Protein AF-A0A0P9GEM5-F1 (afdb_monomer_lite)

Foldseek 3Di:
DQCPVVVVLCVVCLVVCCVVQPCKKFWDDPSDTQAIGNDQVVRVVSSCVPDPDTDIDGRYPDDDPVRVVVVVVPDPDDPVVVVVVVVVVVVVPD

Radius of gyration: 15.24 Å; chains: 1; bounding box: 37×32×34 Å

pLDDT: mean 79.82, std 16.14, range [43.78, 97.06]

Secondary structure (DSSP, 8-state):
-TTHHHHHHHHHTHHHHHHHHTTSEEEE-SSSEEEEES-HHHHHHHHHHHSSSPEEEE------HHHHHHHHHSS---HHHHHHHHHHHHTT--

Structure (mmCIF, N/CA/C/O backbone):
data_AF-A0A0P9GEM5-F1
#
_entry.id   AF-A0A0P9GEM5-F1
#
loop_
_atom_site.group_PDB
_atom_site.id
_atom_site.type_symbol
_atom_site.label_atom_id
_atom_site.label_alt_id
_atom_site.label_comp_id
_atom_site.label_asym_id
_atom_site.label_entity_id
_atom_site.label_seq_id
_atom_site.pdbx_PDB_ins_code
_atom_site.Cartn_x
_atom_site.Cartn_y
_atom_site.Cartn_z
_atom_site.occupancy
_atom_site.B_iso_or_equiv
_atom_site.auth_seq_id
_atom_site.auth_comp_id
_atom_site.auth_asym_id
_atom_site.auth_atom_id
_atom_site.pdbx_PDB_model_num
ATOM 1 N N . MET A 1 1 ? 8.158 10.560 9.934 1.00 54.88 1 MET A N 1
ATOM 2 C CA . MET A 1 1 ? 8.772 9.226 10.136 1.00 54.88 1 MET A CA 1
ATOM 3 C C . MET A 1 1 ? 7.719 8.109 10.266 1.00 54.88 1 MET A C 1
ATOM 5 O O . MET A 1 1 ? 8.073 6.960 10.061 1.00 54.88 1 MET A O 1
ATOM 9 N N . GLU A 1 2 ? 6.434 8.429 10.498 1.00 60.09 2 GLU A N 1
ATOM 10 C CA . GLU A 1 2 ? 5.320 7.490 10.788 1.00 60.09 2 GLU A CA 1
ATOM 11 C C . GLU A 1 2 ? 4.869 6.521 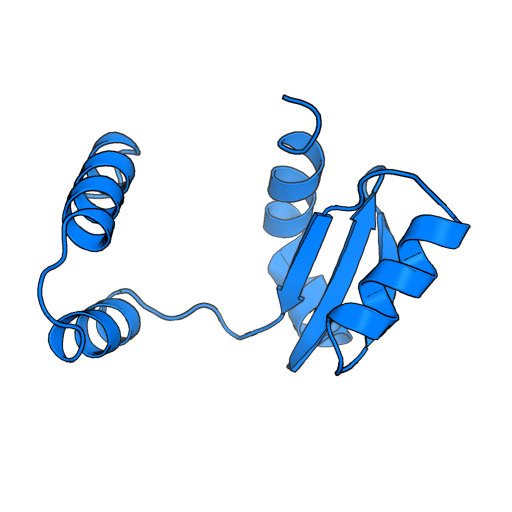9.671 1.00 60.09 2 GLU A C 1
ATOM 13 O O . GLU A 1 2 ? 3.929 5.769 9.900 1.00 60.09 2 GLU A O 1
ATOM 18 N N . ASN A 1 3 ? 5.501 6.534 8.491 1.00 73.75 3 ASN A N 1
ATOM 19 C CA . ASN A 1 3 ? 5.152 5.645 7.368 1.00 73.75 3 ASN A CA 1
ATOM 20 C C . ASN A 1 3 ? 6.334 4.785 6.878 1.00 73.75 3 ASN A C 1
ATOM 22 O O . ASN A 1 3 ? 6.174 3.958 5.983 1.00 73.75 3 ASN A O 1
ATOM 26 N N . LEU A 1 4 ? 7.549 5.009 7.402 1.00 81.81 4 LEU A N 1
ATOM 27 C CA . LEU A 1 4 ? 8.757 4.333 6.908 1.00 81.81 4 LEU A CA 1
ATOM 28 C C . LEU A 1 4 ? 8.729 2.828 7.214 1.00 81.81 4 LEU A C 1
ATOM 30 O O . LEU A 1 4 ? 9.246 2.028 6.436 1.00 81.81 4 LEU A O 1
ATOM 34 N N . GLU A 1 5 ? 8.131 2.442 8.339 1.00 86.44 5 GLU A N 1
ATOM 35 C CA . GLU A 1 5 ? 8.005 1.040 8.735 1.00 86.44 5 GLU A CA 1
ATOM 36 C C . GLU A 1 5 ? 7.026 0.285 7.835 1.00 86.44 5 GLU A C 1
ATOM 38 O O . GLU A 1 5 ? 7.307 -0.847 7.441 1.00 86.44 5 GLU A O 1
ATOM 43 N N . GLU A 1 6 ? 5.919 0.918 7.444 1.00 87.94 6 GLU A N 1
ATOM 44 C CA . GLU A 1 6 ? 4.957 0.363 6.495 1.00 87.94 6 GLU A CA 1
ATOM 45 C C . GLU A 1 6 ? 5.589 0.141 5.120 1.00 87.94 6 GLU A C 1
ATOM 47 O O . GLU A 1 6 ? 5.423 -0.939 4.559 1.00 87.94 6 GLU A O 1
ATOM 52 N N . TYR A 1 7 ? 6.367 1.099 4.602 1.00 85.69 7 TYR A N 1
ATOM 53 C CA . TYR A 1 7 ? 7.065 0.921 3.322 1.00 85.69 7 TYR A CA 1
ATOM 54 C C . TYR A 1 7 ? 8.075 -0.229 3.364 1.00 85.69 7 TYR A C 1
ATOM 56 O O . TYR A 1 7 ? 8.065 -1.077 2.474 1.00 85.69 7 TYR A O 1
ATOM 64 N N . LYS A 1 8 ? 8.889 -0.321 4.426 1.00 88.62 8 LYS A N 1
ATOM 65 C CA . LYS A 1 8 ? 9.819 -1.450 4.615 1.00 88.62 8 LYS A CA 1
ATOM 66 C C . LYS A 1 8 ? 9.085 -2.786 4.713 1.00 88.62 8 LYS A C 1
ATOM 68 O O . LYS A 1 8 ? 9.569 -3.804 4.222 1.00 88.62 8 LYS A O 1
ATOM 73 N N . TRP A 1 9 ? 7.921 -2.802 5.360 1.00 93.00 9 TRP A N 1
ATOM 74 C CA . TRP A 1 9 ? 7.105 -4.004 5.462 1.00 93.00 9 TRP A CA 1
ATOM 75 C C . TRP A 1 9 ? 6.526 -4.420 4.106 1.00 93.00 9 TRP A C 1
ATOM 77 O O . TRP A 1 9 ? 6.601 -5.604 3.774 1.00 93.00 9 TRP A O 1
ATOM 87 N N . ILE A 1 10 ? 6.008 -3.466 3.322 1.00 91.19 10 ILE A N 1
ATOM 88 C CA . ILE A 1 10 ? 5.516 -3.702 1.955 1.00 91.19 10 ILE A CA 1
ATOM 89 C C . ILE A 1 10 ? 6.642 -4.272 1.095 1.00 91.19 10 ILE A C 1
ATOM 91 O O . ILE A 1 10 ? 6.448 -5.291 0.444 1.00 91.19 10 ILE A O 1
ATOM 95 N N . GLU A 1 11 ? 7.829 -3.665 1.136 1.00 89.31 11 GLU A N 1
ATOM 96 C CA . GLU A 1 11 ? 8.988 -4.114 0.362 1.00 89.31 11 GLU A CA 1
ATOM 97 C C . GLU A 1 11 ? 9.402 -5.548 0.721 1.00 89.31 11 GLU A C 1
ATOM 99 O O . GLU A 1 11 ? 9.613 -6.372 -0.168 1.00 89.31 11 GLU A O 1
ATOM 104 N N . LYS A 1 12 ? 9.452 -5.873 2.020 1.00 92.06 12 LYS A N 1
ATOM 105 C CA . LYS A 1 12 ? 9.802 -7.215 2.508 1.00 92.06 12 LYS A CA 1
ATOM 106 C C . LYS A 1 12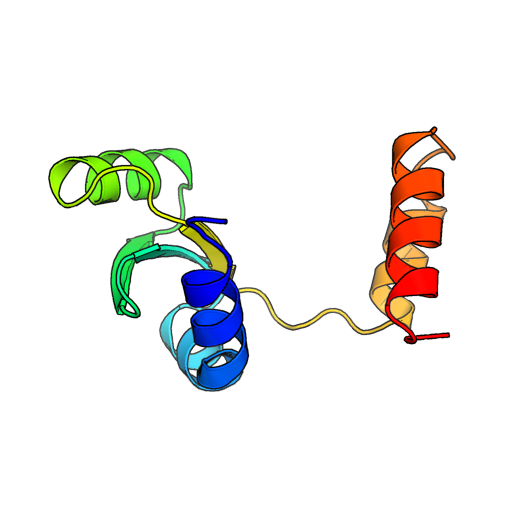 ? 8.791 -8.292 2.094 1.00 92.06 12 LYS A C 1
ATOM 108 O O . LYS A 1 12 ? 9.175 -9.447 1.944 1.00 92.06 12 LYS A O 1
ATOM 113 N N . HIS A 1 13 ? 7.516 -7.937 1.944 1.00 94.06 13 HIS A N 1
ATOM 114 C CA . HIS A 1 13 ? 6.434 -8.875 1.607 1.00 94.06 13 HIS A CA 1
ATOM 115 C C . HIS A 1 13 ? 5.921 -8.688 0.179 1.00 94.06 13 HIS A C 1
ATOM 117 O O . HIS A 1 13 ? 4.830 -9.151 -0.147 1.00 94.06 13 HIS A O 1
ATOM 123 N N . TYR A 1 14 ? 6.690 -8.000 -0.661 1.00 91.19 14 TYR A N 1
ATOM 124 C CA . TYR A 1 14 ? 6.209 -7.498 -1.936 1.00 91.19 14 TYR A CA 1
ATOM 125 C C . TYR A 1 14 ? 5.712 -8.609 -2.860 1.00 91.19 14 TYR A C 1
ATOM 127 O O . TYR A 1 14 ? 4.608 -8.495 -3.375 1.00 91.19 14 TYR A O 1
ATOM 135 N N . ASP A 1 15 ? 6.466 -9.699 -3.006 1.00 91.88 15 ASP A N 1
ATOM 136 C CA . ASP A 1 15 ? 6.095 -10.804 -3.900 1.00 91.88 15 ASP A CA 1
ATOM 137 C C . ASP A 1 15 ? 4.766 -11.448 -3.481 1.00 91.88 15 ASP A C 1
ATOM 139 O O . ASP A 1 15 ? 3.881 -11.657 -4.306 1.00 91.88 15 ASP A O 1
ATOM 143 N N . TYR A 1 16 ? 4.577 -11.659 -2.175 1.00 94.38 16 TYR A N 1
ATOM 144 C CA . TYR A 1 16 ? 3.321 -12.169 -1.619 1.00 94.38 16 TYR A CA 1
ATOM 145 C C . TYR A 1 16 ? 2.157 -11.188 -1.818 1.00 94.38 16 TYR A C 1
ATOM 147 O O . TYR A 1 16 ? 1.041 -11.585 -2.159 1.00 94.38 16 TYR A O 1
ATOM 155 N N . LEU A 1 17 ? 2.396 -9.892 -1.597 1.00 94.50 17 LEU A N 1
ATOM 156 C CA . LEU A 1 17 ? 1.381 -8.863 -1.810 1.00 94.50 17 LEU A CA 1
ATOM 157 C C . LEU A 1 17 ? 1.011 -8.750 -3.291 1.00 94.50 17 LEU A C 1
ATOM 159 O O . LEU A 1 17 ? -0.159 -8.539 -3.598 1.00 94.50 17 LEU A O 1
ATOM 163 N N . LEU A 1 18 ? 1.982 -8.908 -4.191 1.00 94.12 18 LEU A N 1
ATOM 164 C CA . LEU A 1 18 ? 1.786 -8.826 -5.633 1.00 94.12 18 LEU A CA 1
ATOM 165 C C . LEU A 1 18 ? 1.006 -10.032 -6.146 1.00 94.12 18 LEU A C 1
ATOM 167 O O . LEU A 1 18 ? 0.125 -9.867 -6.978 1.00 94.12 18 LEU A O 1
ATOM 171 N N . GLU A 1 19 ? 1.284 -11.231 -5.639 1.00 95.19 19 GLU A N 1
ATOM 172 C CA . GLU A 1 19 ? 0.507 -12.427 -5.974 1.00 95.19 19 GLU A CA 1
ATOM 173 C C . GLU A 1 19 ? -0.961 -12.278 -5.550 1.00 95.19 19 GLU A C 1
ATOM 175 O O . GLU A 1 19 ? -1.872 -12.650 -6.287 1.00 95.19 19 GLU A O 1
ATOM 180 N N . LYS A 1 20 ? -1.201 -11.694 -4.370 1.00 96.00 20 LYS A N 1
ATOM 181 C CA . LYS A 1 20 ? -2.538 -11.628 -3.769 1.00 96.00 20 LYS A CA 1
ATOM 182 C C . LYS A 1 20 ? -3.382 -10.432 -4.213 1.00 96.00 20 LYS A C 1
ATOM 184 O O . LYS A 1 20 ? -4.604 -10.548 -4.279 1.00 96.00 20 LYS A O 1
ATOM 189 N N . TYR A 1 21 ? -2.758 -9.283 -4.447 1.00 95.62 21 TYR A N 1
ATOM 190 C CA . TYR A 1 21 ? -3.439 -8.011 -4.700 1.00 95.62 21 TYR A CA 1
ATOM 191 C C . TYR A 1 21 ? -3.005 -7.375 -6.021 1.00 95.62 21 TYR A C 1
ATOM 19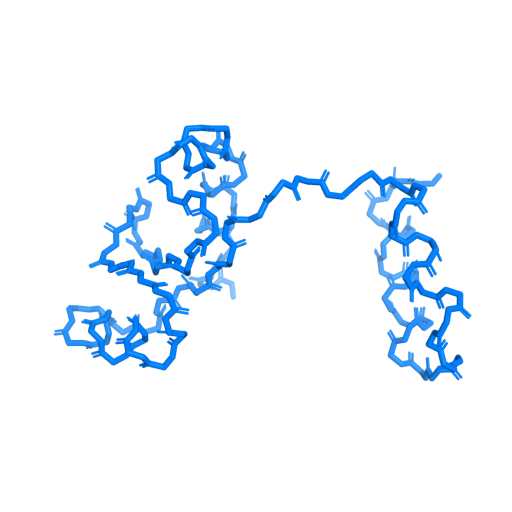3 O O . TYR A 1 21 ? -3.018 -6.154 -6.137 1.00 95.62 21 TYR A O 1
ATOM 201 N N . ARG A 1 22 ? -2.588 -8.189 -6.998 1.00 93.88 22 ARG A N 1
ATOM 202 C CA . ARG A 1 22 ? -2.188 -7.721 -8.328 1.00 93.88 22 ARG A CA 1
ATOM 203 C C . ARG A 1 22 ? -3.222 -6.755 -8.907 1.00 93.88 22 ARG A C 1
ATOM 205 O O . ARG A 1 22 ? -4.413 -7.047 -8.876 1.00 93.88 22 ARG A O 1
ATOM 212 N N . ASP A 1 23 ? -2.739 -5.630 -9.420 1.00 93.00 23 ASP A N 1
ATOM 213 C CA . ASP A 1 23 ? -3.527 -4.565 -10.046 1.00 93.00 23 ASP A CA 1
ATOM 214 C C . ASP A 1 23 ? -4.569 -3.918 -9.115 1.00 93.00 23 ASP A C 1
ATOM 216 O O . ASP A 1 23 ? -5.514 -3.274 -9.568 1.00 93.00 23 ASP A O 1
ATOM 220 N N . LEU A 1 24 ? -4.383 -4.038 -7.795 1.00 94.00 24 LEU A N 1
ATOM 221 C CA . LEU A 1 24 ? -5.220 -3.397 -6.783 1.00 94.00 24 LEU A CA 1
ATOM 222 C C . LEU A 1 24 ? -4.430 -2.374 -5.964 1.00 94.00 24 LEU A C 1
ATOM 224 O O . LEU A 1 24 ? -3.228 -2.504 -5.708 1.00 94.00 24 LEU A O 1
ATOM 228 N N . TYR A 1 25 ? -5.142 -1.369 -5.462 1.00 95.06 25 TYR A N 1
ATOM 229 C CA . TYR A 1 25 ? -4.664 -0.558 -4.353 1.00 95.06 25 TYR A CA 1
ATOM 230 C C . TYR A 1 25 ? -4.796 -1.341 -3.052 1.00 95.06 25 TYR A C 1
ATOM 232 O O . TYR A 1 25 ? -5.829 -1.951 -2.781 1.00 95.06 25 TYR A O 1
ATOM 240 N N . ILE A 1 26 ? -3.770 -1.261 -2.210 1.00 96.12 26 ILE A N 1
ATOM 241 C CA . ILE A 1 26 ? -3.775 -1.760 -0.838 1.00 96.12 26 ILE A CA 1
ATOM 242 C C . ILE A 1 26 ? -3.578 -0.601 0.135 1.00 96.12 26 ILE A C 1
ATOM 244 O O . ILE A 1 26 ? -2.802 0.321 -0.120 1.00 96.12 26 ILE A O 1
ATOM 248 N N . ALA A 1 27 ? -4.258 -0.664 1.275 1.00 95.69 27 ALA A N 1
ATOM 249 C CA . ALA A 1 27 ? -4.002 0.190 2.424 1.00 95.69 27 ALA A CA 1
ATOM 250 C C . ALA A 1 27 ? -3.262 -0.601 3.499 1.00 95.69 27 ALA A C 1
ATOM 252 O O . ALA A 1 27 ? -3.750 -1.640 3.948 1.00 95.69 27 ALA A O 1
ATOM 253 N N . VAL A 1 28 ? -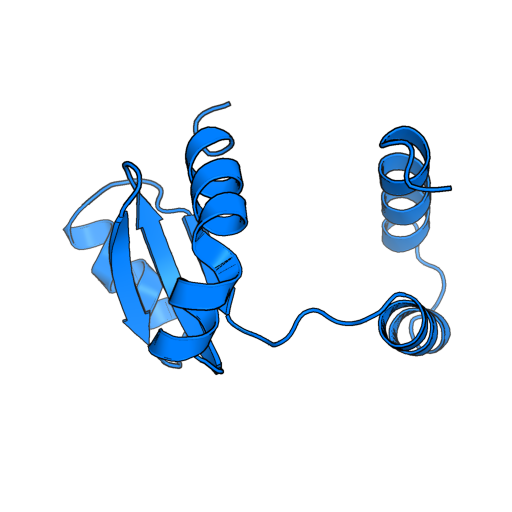2.115 -0.098 3.948 1.00 93.69 28 VAL A N 1
ATOM 254 C CA . VAL A 1 28 ? -1.270 -0.737 4.959 1.00 93.69 28 VAL A CA 1
ATOM 255 C C . VAL A 1 28 ? -1.147 0.155 6.184 1.00 93.69 28 VAL A C 1
ATOM 257 O O . VAL A 1 28 ? -0.850 1.346 6.080 1.00 93.69 28 VAL A O 1
ATOM 260 N N . LYS A 1 29 ? -1.354 -0.433 7.364 1.00 92.69 29 LYS A N 1
ATOM 261 C CA . LYS A 1 29 ? -1.061 0.223 8.643 1.00 92.69 29 LYS A CA 1
ATOM 262 C C . LYS A 1 29 ? -0.742 -0.805 9.712 1.00 92.69 29 LYS A C 1
ATOM 264 O O . LYS A 1 29 ? -1.454 -1.802 9.827 1.00 92.69 29 LYS A O 1
ATOM 269 N N . GLY A 1 30 ? 0.309 -0.563 10.498 1.00 90.50 30 GLY A N 1
ATOM 270 C CA . GLY A 1 30 ? 0.718 -1.504 11.542 1.00 90.50 30 GLY A CA 1
ATOM 271 C C . GLY A 1 30 ? 1.106 -2.867 10.966 1.00 90.50 30 GLY A C 1
ATOM 272 O O . GLY A 1 30 ? 0.686 -3.894 11.491 1.00 90.50 30 GLY A O 1
ATOM 273 N N . GLN A 1 31 ? 1.861 -2.863 9.859 1.00 91.50 31 GLN A N 1
ATOM 274 C CA . GLN A 1 31 ? 2.415 -4.071 9.229 1.00 91.50 31 GLN A CA 1
ATOM 275 C C . GLN A 1 31 ? 1.358 -5.088 8.760 1.00 91.50 31 GLN A C 1
ATOM 277 O O . GLN A 1 31 ? 1.565 -6.300 8.807 1.00 91.50 31 GLN A O 1
ATOM 282 N N . ARG A 1 32 ? 0.201 -4.598 8.308 1.00 93.69 32 ARG A N 1
ATOM 283 C CA . ARG A 1 32 ? -0.855 -5.420 7.707 1.00 93.69 32 ARG A CA 1
ATOM 284 C C . ARG A 1 32 ? -1.656 -4.633 6.681 1.00 93.69 32 ARG A C 1
ATOM 286 O O . ARG A 1 32 ? -1.794 -3.416 6.804 1.00 93.69 32 ARG A O 1
ATOM 293 N N . VAL A 1 33 ? -2.234 -5.352 5.722 1.00 95.31 33 VAL A N 1
ATOM 294 C CA . VAL A 1 33 ? -3.243 -4.809 4.806 1.00 95.31 33 VAL A CA 1
ATOM 295 C C . VAL A 1 33 ? -4.566 -4.674 5.559 1.00 95.31 33 VAL A C 1
ATOM 297 O O . VAL A 1 33 ? -5.025 -5.641 6.168 1.00 95.31 33 VAL A O 1
ATOM 300 N N . ILE A 1 34 ? -5.154 -3.479 5.546 1.00 95.50 34 ILE A N 1
ATOM 301 C CA . ILE A 1 34 ? -6.414 -3.163 6.237 1.00 95.50 34 ILE A CA 1
ATOM 302 C C . ILE A 1 34 ? -7.583 -2.879 5.286 1.00 95.50 34 ILE A C 1
ATOM 304 O O . ILE A 1 34 ? -8.726 -2.951 5.718 1.00 95.50 34 ILE A O 1
ATOM 308 N N . ALA A 1 35 ? -7.307 -2.579 4.015 1.00 96.38 35 ALA A N 1
ATOM 309 C CA . ALA A 1 35 ? -8.293 -2.454 2.940 1.00 96.38 35 ALA A CA 1
ATOM 310 C C . ALA A 1 35 ? -7.610 -2.696 1.584 1.00 96.38 35 ALA A C 1
ATOM 312 O O . ALA A 1 35 ? -6.389 -2.532 1.479 1.00 96.38 35 ALA A O 1
ATOM 313 N N . HIS A 1 36 ? -8.374 -3.080 0.560 1.00 97.06 36 HIS A N 1
ATOM 314 C CA . HIS A 1 36 ? -7.879 -3.243 -0.808 1.00 97.06 36 HIS A CA 1
ATOM 315 C C . HIS A 1 36 ? -8.998 -3.085 -1.847 1.00 97.06 36 HIS A C 1
ATOM 317 O O . HIS A 1 36 ? -10.158 -3.352 -1.541 1.00 97.06 36 HIS A O 1
ATOM 323 N N . GLY A 1 37 ? -8.661 -2.697 -3.077 1.00 96.56 37 GLY A N 1
ATOM 324 C CA . GLY A 1 37 ? -9.638 -2.504 -4.153 1.00 96.56 37 GLY A CA 1
ATOM 325 C C . GLY A 1 37 ? -9.075 -1.773 -5.371 1.00 96.56 37 GLY A C 1
ATOM 326 O O . GLY A 1 37 ? -7.948 -1.287 -5.349 1.00 96.56 37 GLY A O 1
ATOM 327 N N . GLU A 1 38 ? -9.867 -1.699 -6.435 1.00 95.00 38 GLU A N 1
ATOM 328 C CA . GLU A 1 38 ? -9.476 -1.084 -7.715 1.00 95.00 38 GLU A CA 1
ATOM 329 C C . GLU A 1 38 ? -9.436 0.449 -7.639 1.00 95.00 38 GLU A C 1
ATOM 331 O O . GLU A 1 38 ? -8.625 1.100 -8.293 1.00 95.00 38 GLU A O 1
ATOM 336 N N . GLU A 1 39 ? -10.281 1.047 -6.798 1.00 94.25 39 GLU A N 1
ATOM 337 C CA . GLU A 1 39 ? -10.405 2.497 -6.683 1.00 94.25 39 GLU A CA 1
ATOM 338 C C . GLU A 1 39 ? -9.682 3.032 -5.444 1.00 94.25 39 GLU A C 1
ATOM 340 O O . GLU A 1 39 ? -10.104 2.820 -4.302 1.00 94.25 39 GLU A O 1
ATOM 345 N N . ARG A 1 40 ? -8.621 3.816 -5.668 1.00 92.06 40 ARG A N 1
ATOM 346 C CA . ARG A 1 40 ? -7.800 4.422 -4.607 1.00 92.06 40 ARG A CA 1
ATOM 347 C C . ARG A 1 40 ? -8.622 5.154 -3.540 1.00 92.06 40 ARG A C 1
ATOM 349 O O . ARG A 1 40 ? -8.330 5.037 -2.350 1.00 92.06 40 ARG A O 1
ATOM 356 N N . GLU A 1 41 ? -9.612 5.945 -3.953 1.00 93.62 41 GLU A N 1
ATOM 357 C CA . GLU A 1 41 ? -10.419 6.752 -3.028 1.00 93.62 41 GLU A CA 1
ATOM 358 C C . GLU A 1 41 ? -11.308 5.902 -2.120 1.00 93.62 41 GLU A C 1
ATOM 360 O O . GLU A 1 41 ? -11.481 6.237 -0.946 1.00 93.62 41 GLU A O 1
ATOM 365 N N . LEU A 1 42 ? -11.856 4.802 -2.642 1.00 93.88 42 LEU A N 1
ATOM 366 C CA . LEU A 1 42 ? -12.677 3.882 -1.859 1.00 93.88 42 LEU A CA 1
ATOM 367 C C . LEU A 1 42 ? -11.818 3.161 -0.822 1.00 93.88 42 LEU A C 1
ATOM 369 O O . LEU A 1 42 ? -12.165 3.161 0.359 1.00 93.88 42 LEU A O 1
ATOM 373 N N . VAL A 1 43 ? -10.649 2.666 -1.234 1.00 95.44 43 VAL A N 1
ATOM 374 C CA . VAL A 1 43 ? -9.689 2.002 -0.340 1.00 95.44 43 VAL A CA 1
ATOM 375 C C . VAL A 1 43 ? -9.242 2.930 0.790 1.00 95.4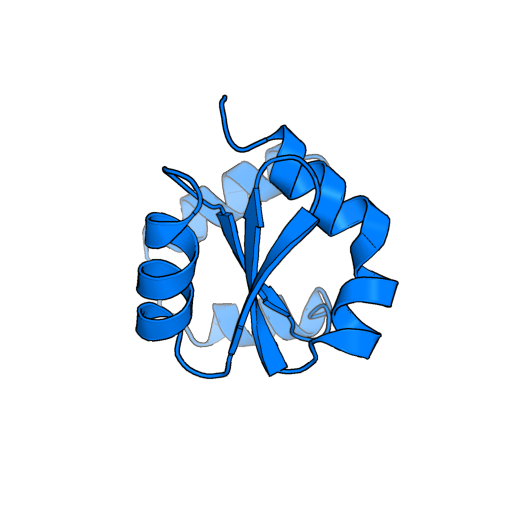4 43 VAL A C 1
ATOM 377 O O . VAL A 1 43 ? -9.183 2.510 1.946 1.00 95.44 43 VAL A O 1
ATOM 380 N N . LEU A 1 44 ? -8.978 4.207 0.492 1.00 93.25 44 LEU A N 1
ATOM 381 C CA . LEU A 1 44 ? -8.640 5.198 1.516 1.00 93.25 44 LEU A CA 1
ATOM 382 C C . LEU A 1 44 ? -9.799 5.415 2.500 1.00 93.25 44 LEU A C 1
ATOM 384 O O . LEU A 1 44 ? -9.594 5.321 3.710 1.00 93.25 44 LEU A O 1
ATOM 388 N N . LYS A 1 45 ? -11.019 5.646 1.995 1.00 94.00 45 LYS A N 1
ATOM 389 C CA . LYS A 1 45 ? -12.215 5.842 2.835 1.00 94.00 45 LYS A CA 1
ATOM 390 C C . LYS A 1 45 ? -12.489 4.641 3.736 1.00 94.00 45 LYS A C 1
ATOM 392 O O . LYS A 1 45 ? -12.929 4.817 4.869 1.00 94.00 45 LYS A O 1
ATOM 397 N N . GLU A 1 46 ? -12.275 3.422 3.251 1.00 93.62 46 GLU A N 1
ATOM 398 C CA . GLU A 1 46 ? -12.441 2.206 4.051 1.00 93.62 46 GLU A CA 1
ATOM 399 C C . GLU A 1 46 ? -11.350 2.051 5.108 1.00 93.62 46 GLU A C 1
ATOM 401 O O . GLU A 1 46 ? -11.644 1.750 6.268 1.00 93.62 46 GLU A O 1
ATOM 406 N N . ALA A 1 47 ? -10.100 2.317 4.740 1.00 92.81 47 ALA A N 1
ATOM 407 C CA . ALA A 1 47 ? -8.971 2.232 5.651 1.00 92.81 47 ALA A CA 1
ATOM 408 C C . ALA A 1 47 ? -9.076 3.247 6.803 1.00 92.81 47 ALA A C 1
ATOM 410 O O . ALA A 1 47 ? -8.857 2.884 7.961 1.00 92.81 47 ALA A O 1
ATOM 411 N N . GLU A 1 48 ? -9.493 4.483 6.511 1.00 91.75 48 GLU A N 1
ATOM 412 C CA . GLU A 1 48 ? -9.647 5.557 7.501 1.00 91.75 48 GLU A CA 1
ATOM 413 C C . GLU A 1 48 ? -10.772 5.313 8.516 1.00 91.75 48 GLU A C 1
ATOM 415 O O . GLU A 1 48 ? -10.709 5.838 9.630 1.00 91.75 48 GLU A O 1
ATOM 420 N N . LYS A 1 49 ? -11.762 4.464 8.195 1.00 91.12 49 LYS A N 1
ATOM 421 C CA . LYS A 1 49 ? -12.747 3.989 9.188 1.00 91.12 49 LYS A CA 1
ATOM 422 C C . LYS A 1 49 ? -12.093 3.143 10.281 1.00 91.12 49 LYS A C 1
ATOM 424 O O . LYS A 1 49 ? -12.609 3.086 11.394 1.00 91.12 49 LYS A O 1
ATOM 429 N N . THR A 1 50 ? -10.989 2.471 9.957 1.00 83.94 50 THR A N 1
ATOM 430 C CA . THR A 1 50 ? -10.317 1.524 10.853 1.00 83.94 50 THR A CA 1
ATOM 431 C C . THR A 1 50 ? -9.138 2.176 11.565 1.00 83.94 50 THR A C 1
ATOM 433 O O . THR A 1 50 ? -9.032 2.093 12.788 1.00 83.94 50 THR A O 1
ATOM 436 N N . LEU A 1 51 ? -8.232 2.812 10.816 1.00 86.25 51 LEU A N 1
ATOM 437 C CA . LEU A 1 51 ? -7.008 3.422 11.338 1.00 86.25 51 LEU A CA 1
ATOM 438 C C . LEU A 1 51 ? -6.691 4.725 10.599 1.00 86.25 51 LEU A C 1
ATOM 440 O O . LEU A 1 51 ? -6.807 4.809 9.380 1.00 86.25 51 LEU A O 1
ATOM 444 N N . LYS A 1 52 ? -6.224 5.734 11.339 1.00 83.94 52 LYS A N 1
ATOM 445 C CA . LYS A 1 52 ? -5.799 7.016 10.761 1.00 83.94 52 LYS A CA 1
ATOM 446 C C . LYS A 1 52 ? -4.483 6.870 9.992 1.00 83.94 52 LYS A C 1
ATOM 448 O O . LYS A 1 52 ? -3.590 6.135 10.420 1.00 83.94 52 LYS A O 1
ATOM 453 N N . ASN A 1 53 ? -4.351 7.643 8.915 1.00 85.56 53 ASN A N 1
ATOM 454 C CA . ASN A 1 53 ? -3.140 7.778 8.097 1.00 85.56 53 ASN A CA 1
ATOM 455 C C . ASN A 1 53 ? -2.563 6.431 7.602 1.00 85.56 53 ASN A C 1
ATOM 457 O O . ASN A 1 53 ? -1.421 6.093 7.943 1.00 85.56 53 ASN A O 1
ATOM 461 N N . PRO A 1 54 ? -3.332 5.634 6.837 1.00 89.38 54 PRO A N 1
ATOM 462 C CA . PRO A 1 54 ? -2.811 4.439 6.184 1.00 89.38 54 PRO A CA 1
ATOM 463 C C . PRO A 1 54 ? -1.864 4.794 5.029 1.00 89.38 54 PRO A C 1
ATOM 465 O O . PRO A 1 54 ? -2.028 5.816 4.361 1.00 89.38 54 PRO A O 1
ATOM 468 N N . VAL A 1 55 ? -0.901 3.915 4.748 1.00 90.75 55 VAL A N 1
ATOM 469 C CA . VAL A 1 55 ? -0.108 3.979 3.514 1.00 90.75 55 VAL A CA 1
ATOM 470 C C . VAL A 1 55 ? -0.905 3.317 2.400 1.00 90.75 55 VAL A C 1
ATOM 472 O O . VAL A 1 55 ? -1.252 2.145 2.510 1.00 90.75 55 VAL A O 1
ATOM 475 N N . ILE A 1 56 ? -1.190 4.062 1.333 1.00 92.50 56 ILE A N 1
ATOM 476 C CA . ILE A 1 56 ? -1.841 3.529 0.135 1.00 92.50 56 ILE A CA 1
ATOM 477 C C . ILE A 1 56 ? -0.774 3.209 -0.908 1.00 92.50 56 ILE A C 1
ATOM 479 O O . ILE A 1 56 ? 0.036 4.074 -1.240 1.00 92.50 56 ILE A O 1
ATOM 483 N N . TYR A 1 57 ? -0.793 1.989 -1.435 1.00 90.00 57 TYR A N 1
ATOM 484 C CA . TYR A 1 57 ? 0.164 1.510 -2.428 1.00 90.00 57 TYR A CA 1
ATOM 485 C C . TYR A 1 57 ? -0.562 0.764 -3.550 1.00 90.00 57 TYR A C 1
ATOM 487 O O . TYR A 1 57 ? -1.516 0.041 -3.276 1.00 90.00 57 TYR A O 1
ATOM 495 N N . PHE A 1 58 ? -0.136 0.942 -4.801 1.00 91.62 58 PHE A N 1
ATOM 496 C CA . PHE A 1 58 ? -0.684 0.209 -5.945 1.00 91.62 58 PHE A CA 1
ATOM 497 C C . PHE A 1 58 ? 0.208 -0.989 -6.268 1.00 91.62 58 PHE A C 1
ATOM 499 O O . PHE A 1 58 ? 1.395 -0.821 -6.551 1.00 91.62 58 PHE A O 1
ATOM 506 N N . MET A 1 59 ? -0.349 -2.195 -6.189 1.00 92.38 59 MET A N 1
ATOM 507 C CA . MET A 1 59 ? 0.397 -3.436 -6.382 1.00 92.38 59 MET A CA 1
ATOM 508 C C . MET A 1 59 ? 0.467 -3.798 -7.864 1.00 92.38 59 MET A C 1
ATOM 510 O O . MET A 1 59 ? -0.347 -4.554 -8.380 1.00 92.38 59 MET A O 1
ATOM 514 N N . THR A 1 60 ? 1.477 -3.263 -8.535 1.00 89.50 60 THR A N 1
ATOM 515 C CA . THR A 1 60 ? 1.829 -3.591 -9.923 1.00 89.50 60 THR A CA 1
ATOM 516 C C . THR A 1 60 ? 3.119 -4.403 -9.964 1.00 89.50 60 THR A C 1
ATOM 518 O O . THR A 1 60 ? 3.848 -4.432 -8.977 1.00 89.50 60 THR A O 1
ATOM 521 N N . GLU A 1 61 ? 3.434 -5.042 -11.089 1.00 84.56 61 GLU A N 1
ATOM 522 C CA . GLU A 1 61 ? 4.763 -5.622 -11.300 1.00 84.56 61 GLU A CA 1
ATOM 523 C C . GLU A 1 61 ? 5.851 -4.540 -11.168 1.00 84.56 61 GLU A C 1
ATOM 525 O O . GLU A 1 61 ? 5.636 -3.370 -11.507 1.00 84.56 61 GLU A O 1
ATOM 530 N N . ARG A 1 62 ? 7.023 -4.915 -10.633 1.00 76.06 62 ARG A N 1
ATOM 531 C CA . ARG A 1 62 ? 8.157 -3.988 -10.544 1.00 76.06 62 ARG A CA 1
ATOM 532 C C . ARG A 1 62 ? 8.623 -3.680 -11.954 1.00 76.06 62 ARG A C 1
ATOM 534 O O . ARG A 1 62 ? 9.163 -4.557 -12.621 1.00 76.06 62 ARG A O 1
ATOM 541 N N . LEU A 1 63 ? 8.466 -2.427 -12.356 1.00 67.38 63 LEU A N 1
ATOM 542 C CA . LEU A 1 63 ? 9.073 -1.939 -13.580 1.00 67.38 63 LEU A CA 1
ATOM 543 C C . LEU A 1 63 ? 10.592 -2.048 -13.457 1.00 67.38 63 LEU A C 1
ATOM 545 O O . LEU A 1 63 ? 11.198 -1.625 -12.465 1.00 67.38 63 LEU A O 1
ATOM 549 N N . SER A 1 64 ? 11.202 -2.636 -14.475 1.00 62.69 64 SER A N 1
ATOM 550 C CA . SER A 1 64 ? 12.645 -2.647 -14.636 1.00 62.69 64 SER A CA 1
ATOM 551 C C . SER A 1 64 ? 13.171 -1.237 -14.919 1.00 62.69 64 SER A C 1
ATOM 553 O O . SER A 1 64 ? 12.447 -0.333 -15.341 1.00 62.69 64 SER A O 1
ATOM 555 N N . TRP A 1 65 ? 14.481 -1.057 -14.743 1.00 58.28 65 TRP A N 1
ATOM 556 C CA . TRP A 1 65 ? 15.187 0.183 -15.081 1.00 58.28 65 TRP A CA 1
ATOM 557 C C . TRP A 1 65 ? 14.911 0.687 -16.489 1.00 58.28 65 TRP A C 1
ATOM 559 O O . TRP A 1 65 ? 14.809 1.889 -16.716 1.00 58.28 65 TRP A O 1
ATOM 569 N N . LYS A 1 66 ? 14.812 -0.249 -17.430 1.00 60.34 66 LYS A N 1
ATOM 570 C CA . LYS A 1 66 ? 14.569 0.055 -18.830 1.00 60.34 66 LYS A CA 1
ATOM 571 C C . LYS A 1 66 ? 13.171 0.644 -19.020 1.00 60.34 66 LYS A C 1
ATOM 573 O O . LYS A 1 66 ? 13.052 1.702 -19.620 1.00 60.34 66 LYS A O 1
ATOM 578 N N . GLU A 1 67 ? 12.165 0.020 -18.417 1.00 61.91 67 GLU A N 1
ATOM 579 C CA . GLU A 1 67 ? 10.769 0.453 -18.522 1.00 61.91 67 GLU A CA 1
ATOM 580 C C . GLU A 1 67 ? 10.534 1.798 -17.828 1.00 61.91 67 GLU A C 1
ATOM 582 O O . GLU A 1 67 ? 9.823 2.651 -18.348 1.00 61.91 67 GLU A O 1
ATOM 587 N N . LEU A 1 68 ? 11.178 2.032 -16.679 1.00 62.75 68 LEU A N 1
ATOM 588 C CA . LEU A 1 68 ? 11.139 3.339 -16.024 1.00 62.75 68 LEU A CA 1
ATOM 589 C C . LEU A 1 68 ? 11.773 4.422 -16.903 1.00 62.75 68 LEU A C 1
ATOM 591 O O . LEU A 1 68 ? 11.186 5.488 -17.062 1.00 62.75 68 LEU A O 1
ATOM 595 N N . ASN A 1 69 ? 12.945 4.159 -17.489 1.00 56.66 69 ASN A N 1
ATOM 596 C CA . ASN A 1 69 ? 13.608 5.122 -18.370 1.00 56.66 69 ASN A CA 1
ATOM 597 C C . ASN A 1 69 ? 12.758 5.454 -19.602 1.00 56.66 69 ASN A C 1
ATOM 599 O O . ASN A 1 69 ? 12.629 6.632 -19.910 1.00 56.66 69 ASN A O 1
ATOM 603 N N . GLU A 1 70 ? 12.129 4.461 -20.235 1.00 62.28 70 GLU A N 1
ATOM 604 C CA . GLU A 1 70 ? 11.223 4.677 -21.374 1.00 62.28 70 GLU A CA 1
ATOM 605 C C . GLU A 1 70 ? 10.014 5.552 -20.978 1.00 62.28 70 GLU A C 1
ATOM 607 O O . GLU A 1 70 ? 9.674 6.490 -21.693 1.00 62.28 70 GLU A O 1
ATOM 612 N N . ILE A 1 71 ? 9.424 5.344 -19.791 1.00 64.25 71 ILE A N 1
ATOM 613 C CA . ILE A 1 71 ? 8.339 6.204 -19.274 1.00 64.25 71 ILE A CA 1
ATOM 614 C C . ILE A 1 71 ? 8.823 7.641 -19.027 1.00 64.25 71 ILE A C 1
ATOM 616 O O . ILE A 1 71 ? 8.084 8.592 -19.271 1.00 64.25 71 ILE A O 1
ATOM 620 N N . PHE A 1 72 ? 10.043 7.822 -18.516 1.00 59.19 72 PHE A N 1
ATOM 621 C CA . PHE A 1 72 ? 10.580 9.151 -18.212 1.00 59.19 72 PHE A CA 1
ATOM 622 C C . PHE A 1 72 ? 11.112 9.902 -19.438 1.00 59.19 72 PHE A C 1
ATOM 624 O O . PHE A 1 72 ? 11.204 11.126 -19.368 1.00 59.19 72 PHE A O 1
ATOM 631 N N . GLU A 1 73 ? 11.464 9.218 -20.529 1.00 57.47 73 GLU A N 1
ATOM 632 C CA . GLU A 1 73 ? 11.860 9.859 -21.792 1.00 57.47 73 GLU A CA 1
ATOM 633 C C . GLU A 1 73 ? 10.679 10.562 -22.481 1.00 57.47 73 GLU A C 1
ATOM 635 O O . GLU A 1 73 ? 10.873 11.610 -23.096 1.00 57.47 73 GLU A O 1
ATOM 640 N N . ASP A 1 74 ? 9.454 10.057 -22.302 1.00 56.19 74 ASP A N 1
ATOM 641 C CA . ASP A 1 74 ? 8.228 10.656 -22.852 1.00 56.19 74 ASP A CA 1
ATOM 642 C C . ASP A 1 74 ? 7.640 11.795 -21.990 1.00 56.19 74 ASP A C 1
ATOM 644 O O . ASP A 1 74 ? 6.705 12.486 -22.411 1.00 56.19 74 ASP A O 1
ATOM 648 N N . ILE A 1 75 ? 8.174 12.036 -20.785 1.00 54.34 75 ILE A N 1
ATOM 649 C CA . ILE A 1 75 ? 7.718 13.124 -19.909 1.00 54.34 75 ILE A CA 1
ATOM 650 C C . ILE A 1 75 ? 8.679 14.313 -20.054 1.00 54.34 75 ILE A C 1
ATOM 652 O O . ILE A 1 75 ? 9.873 14.163 -19.789 1.00 54.34 75 ILE A O 1
ATOM 656 N N . PRO A 1 76 ? 8.200 15.521 -20.415 1.00 54.66 76 PRO A N 1
ATOM 657 C CA . PRO A 1 76 ? 9.066 16.689 -20.543 1.00 54.66 76 PRO A CA 1
ATOM 658 C C . PRO A 1 76 ? 9.836 16.936 -19.239 1.00 54.66 76 PRO A C 1
ATOM 660 O O . PRO A 1 76 ? 9.245 16.899 -18.155 1.00 54.66 76 PRO A O 1
ATOM 663 N N . GLU A 1 77 ? 11.148 17.190 -19.349 1.00 53.53 77 GLU A N 1
ATOM 664 C CA . GLU A 1 77 ? 12.041 17.441 -18.211 1.00 53.53 77 GLU A CA 1
ATOM 665 C C . GLU A 1 77 ? 11.538 18.620 -17.370 1.00 53.53 77 GLU A C 1
ATOM 667 O O . GLU A 1 77 ? 11.834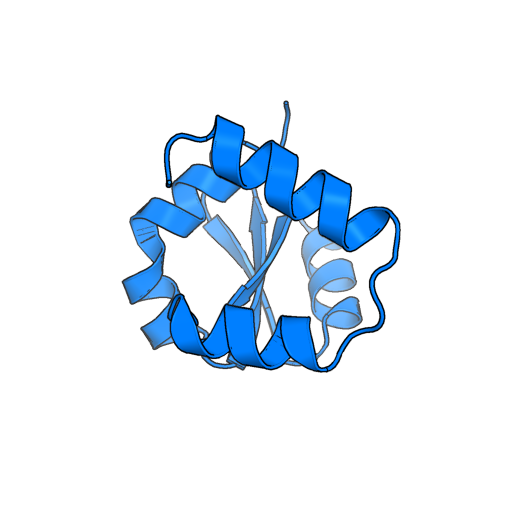 19.789 -17.612 1.00 53.53 77 GLU A O 1
ATOM 672 N N . SER A 1 78 ? 10.755 18.296 -16.349 1.00 58.84 78 SER A N 1
ATOM 673 C CA . SER A 1 78 ? 10.354 19.216 -15.299 1.00 58.84 78 SER A CA 1
ATOM 674 C C . SER A 1 78 ? 11.242 19.012 -14.073 1.00 58.84 78 SER A C 1
ATOM 676 O O . SER A 1 78 ? 11.845 17.953 -13.879 1.00 58.84 78 SER A O 1
ATOM 678 N N . VAL A 1 79 ? 11.301 20.028 -13.210 1.00 53.91 79 VAL A N 1
ATOM 679 C CA . VAL A 1 79 ? 12.102 20.049 -11.970 1.00 53.91 79 VAL A CA 1
ATOM 680 C C . VAL A 1 79 ? 11.860 18.804 -11.096 1.00 53.91 79 VAL A C 1
ATOM 682 O O . VAL A 1 79 ? 12.791 18.282 -10.489 1.00 53.91 79 VAL A O 1
ATOM 685 N N . PHE A 1 80 ? 10.641 18.252 -11.123 1.00 54.97 80 PHE A N 1
ATOM 686 C CA . PHE A 1 80 ? 10.269 17.034 -10.399 1.00 54.97 80 PHE A CA 1
ATOM 687 C C . PHE A 1 80 ? 11.088 15.798 -10.819 1.00 54.97 80 PHE A C 1
ATOM 689 O O . PHE A 1 80 ? 11.523 15.030 -9.962 1.00 54.97 80 PHE A O 1
ATOM 696 N N . ILE A 1 81 ? 11.356 15.621 -12.120 1.00 61.38 81 ILE A N 1
ATOM 697 C CA . ILE A 1 81 ? 12.146 14.486 -12.630 1.00 61.38 81 ILE A CA 1
ATOM 698 C C . ILE A 1 81 ? 13.619 14.639 -12.244 1.00 61.38 81 ILE A C 1
ATOM 700 O O . ILE A 1 81 ? 14.278 13.652 -11.919 1.00 61.38 81 ILE A O 1
ATOM 704 N N . GLN A 1 82 ? 14.142 15.868 -12.233 1.00 62.09 82 GLN A N 1
ATOM 705 C CA . GLN A 1 82 ? 15.528 16.126 -11.838 1.00 62.09 82 GLN A CA 1
ATOM 706 C C . GLN A 1 82 ? 15.761 15.863 -10.347 1.00 62.09 82 GLN A C 1
ATOM 708 O O . GLN A 1 82 ? 16.735 15.195 -9.992 1.00 62.09 82 GLN A O 1
ATOM 713 N N . ASP A 1 83 ? 14.863 16.331 -9.477 1.00 62.66 83 ASP A N 1
ATOM 714 C CA . ASP A 1 83 ? 14.960 16.074 -8.037 1.00 62.66 83 ASP A CA 1
ATOM 715 C C . ASP A 1 83 ? 14.784 14.584 -7.713 1.00 62.66 83 ASP A C 1
ATOM 717 O O . ASP A 1 83 ? 15.503 14.058 -6.862 1.00 62.66 83 ASP A O 1
ATOM 721 N N . PHE A 1 84 ? 13.909 13.875 -8.438 1.00 65.50 84 PHE A N 1
ATOM 722 C CA . PHE A 1 84 ? 13.763 12.424 -8.305 1.00 65.50 84 PHE A CA 1
ATOM 723 C C . PHE A 1 84 ? 15.026 11.677 -8.755 1.00 65.50 84 PHE A C 1
ATOM 725 O O . PHE A 1 84 ? 15.558 10.875 -7.991 1.00 65.50 84 PHE A O 1
ATOM 732 N N . LYS A 1 85 ? 15.572 11.985 -9.943 1.00 63.34 85 LYS A N 1
ATOM 733 C CA . LYS A 1 85 ? 16.842 11.406 -10.428 1.00 63.34 85 LYS A CA 1
ATOM 734 C C . LYS A 1 85 ? 17.992 11.660 -9.443 1.00 63.34 85 LYS A C 1
ATOM 736 O O . LYS A 1 85 ? 18.800 10.762 -9.209 1.00 63.34 85 LYS A O 1
ATOM 741 N N . ARG A 1 86 ? 18.060 12.854 -8.836 1.00 65.19 86 ARG A N 1
ATOM 742 C CA . ARG A 1 86 ? 19.077 13.201 -7.826 1.00 65.19 86 ARG A CA 1
ATOM 743 C C . ARG A 1 86 ? 18.911 12.385 -6.545 1.00 65.19 86 ARG A C 1
ATOM 745 O O . ARG A 1 86 ? 19.861 11.722 -6.141 1.00 65.19 86 ARG A O 1
ATOM 752 N N . ALA A 1 87 ? 17.717 12.387 -5.951 1.00 64.38 87 ALA A N 1
ATOM 753 C CA . ALA A 1 87 ? 17.431 11.631 -4.731 1.00 64.38 87 ALA A CA 1
ATOM 754 C C . ALA A 1 87 ? 17.676 10.127 -4.926 1.00 64.38 87 ALA A C 1
ATOM 756 O O . ALA A 1 87 ? 18.186 9.448 -4.040 1.00 64.38 87 ALA A O 1
ATOM 757 N N . TYR A 1 88 ? 17.369 9.613 -6.115 1.00 62.03 88 TYR A N 1
ATOM 758 C CA . TYR A 1 88 ? 17.570 8.211 -6.447 1.00 62.03 88 TYR A CA 1
ATOM 759 C C . TYR A 1 88 ? 19.053 7.834 -6.615 1.00 62.03 88 TYR A C 1
ATOM 761 O O . TYR A 1 88 ? 19.484 6.777 -6.156 1.00 62.03 88 TYR A O 1
ATOM 769 N N . LYS A 1 89 ? 19.864 8.723 -7.205 1.00 64.25 89 LYS A N 1
ATOM 770 C CA . LYS A 1 89 ? 21.325 8.562 -7.288 1.00 64.25 89 LYS A CA 1
ATOM 771 C C . LYS A 1 89 ? 21.984 8.569 -5.904 1.00 64.25 89 LYS A C 1
ATOM 773 O O . LYS A 1 89 ? 22.891 7.783 -5.653 1.00 64.25 89 LYS A O 1
ATOM 778 N N . GLU A 1 90 ? 21.511 9.421 -4.998 1.00 65.50 90 GLU A N 1
ATOM 779 C CA . GLU A 1 90 ? 22.013 9.507 -3.618 1.00 65.50 90 GLU A CA 1
ATOM 780 C C . GLU A 1 90 ? 21.704 8.256 -2.778 1.00 65.50 90 GLU A C 1
ATOM 782 O O . GLU A 1 90 ? 22.425 7.966 -1.825 1.00 65.50 90 GLU A O 1
ATOM 787 N N . LEU A 1 91 ? 20.691 7.472 -3.160 1.00 61.69 91 LEU A N 1
ATOM 788 C CA . LEU A 1 91 ? 20.364 6.185 -2.535 1.00 61.69 91 LEU A CA 1
ATOM 789 C C . LEU A 1 91 ? 21.294 5.030 -2.967 1.00 61.69 91 LEU A C 1
ATOM 791 O O . LEU A 1 91 ? 21.128 3.910 -2.490 1.00 61.69 91 LEU A O 1
ATOM 795 N N . GLY A 1 92 ? 22.302 5.286 -3.814 1.00 43.78 92 GLY A N 1
ATOM 796 C CA . GLY A 1 92 ? 23.356 4.316 -4.149 1.00 43.78 92 GLY A CA 1
ATOM 797 C C . GLY A 1 92 ? 22.981 3.303 -5.232 1.00 43.78 92 GLY A C 1
ATOM 798 O O . GLY A 1 92 ? 23.586 2.238 -5.323 1.00 43.78 92 GLY A O 1
ATOM 799 N N . HIS A 1 93 ? 21.977 3.618 -6.047 1.00 51.22 93 HIS A N 1
ATOM 800 C CA . HIS A 1 93 ? 21.504 2.762 -7.137 1.00 51.22 93 HIS A CA 1
ATOM 801 C C . HIS A 1 93 ? 22.133 3.087 -8.508 1.00 51.22 93 HIS A C 1
ATOM 803 O O . HIS A 1 93 ? 21.657 2.589 -9.529 1.00 51.22 93 HIS A O 1
ATOM 809 N N . LEU A 1 94 ? 23.187 3.915 -8.531 1.00 50.62 94 LEU A N 1
ATOM 810 C CA . LEU A 1 94 ? 23.984 4.295 -9.705 1.00 50.62 94 LEU A CA 1
ATOM 811 C C . LEU A 1 94 ? 25.477 4.130 -9.423 1.00 50.62 94 LEU A C 1
ATOM 813 O O . LEU A 1 94 ? 25.908 4.574 -8.334 1.00 50.62 94 LEU A O 1
#

Sequence (94 aa):
MENLEEYKWIEKHYDYLLEKYRDLYIAVKGQRVIAHGEERELVLKEAEKTLKNPVIYFMTERLSWKELNEIFEDIPESVFIQDFKRAYKELGHL